Protein AF-A0A1M5I2Z9-F1 (afdb_monomer_lite)

Sequence (70 aa):
MGISGISFWQLLIVLLIALTLFGSGRIRSLGEDIGGAIGGFRKSLAGGEGAPSGEDRSLEKGEFGRGESV

Structure (mmCIF, N/CA/C/O backbone):
data_AF-A0A1M5I2Z9-F1
#
_entry.id   AF-A0A1M5I2Z9-F1
#
loop_
_atom_site.group_PDB
_atom_site.id
_atom_site.type_symbol
_atom_site.label_atom_id
_atom_site.label_alt_id
_atom_site.label_comp_id
_atom_site.label_asym_id
_atom_site.label_entity_id
_atom_site.label_seq_id
_atom_site.pdbx_PDB_ins_code
_atom_site.Cartn_x
_atom_site.Cartn_y
_atom_site.Cartn_z
_atom_site.occupancy
_atom_site.B_iso_or_equiv
_atom_site.auth_seq_id
_atom_site.auth_comp_id
_atom_site.auth_asym_id
_atom_site.auth_atom_id
_atom_site.pdbx_PDB_model_num
ATOM 1 N N . MET A 1 1 ? 8.757 -23.340 -13.187 1.00 52.72 1 MET A N 1
ATOM 2 C CA . MET A 1 1 ? 8.739 -21.942 -13.673 1.00 52.72 1 MET A CA 1
ATOM 3 C C . MET A 1 1 ? 7.799 -21.157 -12.774 1.00 52.72 1 MET A C 1
ATOM 5 O O . MET A 1 1 ? 6.622 -21.038 -13.078 1.00 52.72 1 MET A O 1
ATOM 9 N N . GLY A 1 2 ? 8.278 -20.774 -11.589 1.00 52.31 2 GLY A N 1
ATOM 10 C CA . GLY A 1 2 ? 7.454 -20.061 -10.615 1.00 52.31 2 GLY A CA 1
ATOM 11 C C . GLY A 1 2 ? 7.277 -18.594 -10.999 1.00 52.31 2 GLY A C 1
ATOM 12 O O . GLY A 1 2 ? 7.915 -18.100 -11.924 1.00 52.31 2 GLY A O 1
ATOM 13 N N . ILE A 1 3 ? 6.479 -17.886 -10.210 1.00 59.75 3 ILE A N 1
ATOM 14 C CA . ILE A 1 3 ? 6.332 -16.419 -10.122 1.00 59.75 3 ILE A CA 1
ATOM 15 C C .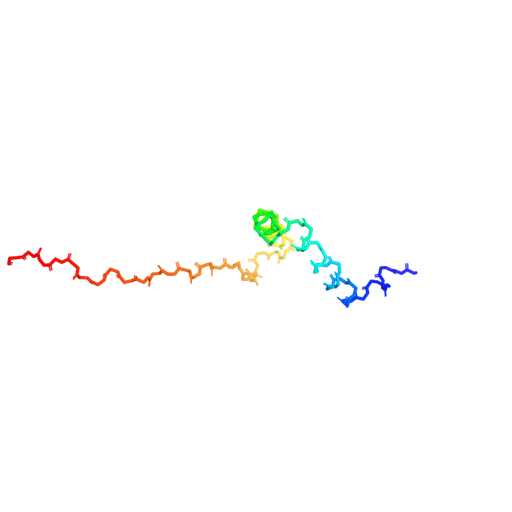 ILE A 1 3 ? 7.653 -15.615 -9.987 1.00 59.75 3 ILE A C 1
ATOM 17 O O . ILE A 1 3 ? 7.634 -14.401 -9.823 1.00 59.75 3 ILE A O 1
ATOM 21 N N . SER A 1 4 ? 8.812 -16.260 -10.109 1.00 64.44 4 SER A N 1
ATOM 22 C CA . SER A 1 4 ? 10.170 -15.729 -9.989 1.00 64.44 4 SER A CA 1
ATOM 23 C C . SER A 1 4 ? 10.627 -14.829 -11.153 1.00 64.44 4 SER A C 1
ATOM 25 O O . SER A 1 4 ? 11.798 -14.469 -11.210 1.00 64.44 4 SER A O 1
ATOM 27 N N . GLY A 1 5 ? 9.738 -14.477 -12.090 1.00 70.25 5 GLY A N 1
ATOM 28 C CA . GLY A 1 5 ? 10.014 -13.535 -13.186 1.00 70.25 5 GLY A CA 1
ATOM 29 C C . GLY A 1 5 ? 9.568 -12.094 -12.911 1.00 70.25 5 GLY A C 1
ATOM 30 O O . GLY A 1 5 ? 9.970 -11.179 -13.628 1.00 70.25 5 GLY A O 1
ATOM 31 N N . ILE A 1 6 ? 8.752 -11.873 -11.876 1.00 79.44 6 ILE A N 1
ATOM 32 C CA . ILE A 1 6 ? 8.338 -10.529 -11.467 1.00 79.44 6 ILE A CA 1
ATOM 33 C C . ILE A 1 6 ? 9.387 -10.017 -10.483 1.00 79.44 6 ILE A C 1
ATOM 35 O O . ILE A 1 6 ? 9.343 -10.317 -9.291 1.00 79.44 6 ILE A O 1
ATOM 39 N N . SER A 1 7 ? 10.376 -9.290 -10.998 1.00 85.50 7 SER A N 1
ATOM 40 C CA . SER A 1 7 ? 11.364 -8.628 -10.151 1.00 85.50 7 SER A CA 1
ATOM 41 C C . SER A 1 7 ? 10.754 -7.385 -9.492 1.00 85.50 7 SER A C 1
ATOM 43 O O . SER A 1 7 ? 9.806 -6.762 -9.981 1.00 85.50 7 SER A O 1
ATOM 45 N N . PHE A 1 8 ? 11.291 -7.048 -8.320 1.00 85.00 8 PHE A N 1
ATOM 46 C CA . PHE A 1 8 ? 10.834 -5.936 -7.488 1.00 85.00 8 PHE A CA 1
ATOM 47 C C . PHE A 1 8 ? 10.857 -4.598 -8.250 1.00 85.00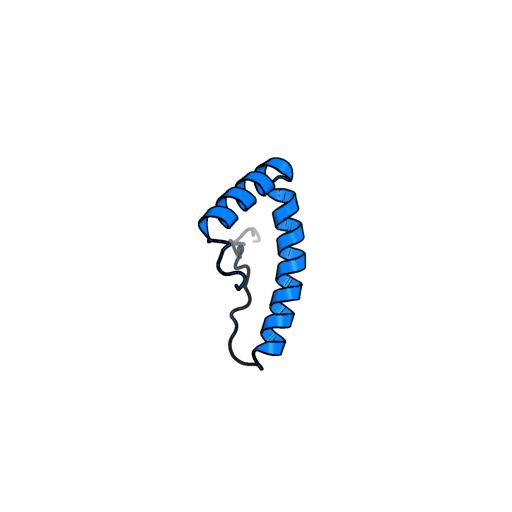 8 PHE A C 1
ATOM 49 O O . PHE A 1 8 ? 10.029 -3.719 -8.018 1.00 85.00 8 PHE A O 1
ATOM 56 N N . TRP A 1 9 ? 11.763 -4.478 -9.225 1.00 91.06 9 TRP A N 1
ATOM 57 C CA . TRP A 1 9 ? 11.889 -3.308 -10.090 1.00 91.06 9 TRP A CA 1
ATOM 58 C C . TRP A 1 9 ? 10.680 -3.093 -11.004 1.00 91.06 9 TRP A C 1
ATOM 60 O O . TRP A 1 9 ? 10.234 -1.960 -11.179 1.00 91.06 9 TRP A O 1
ATOM 70 N N . GLN A 1 10 ? 10.105 -4.162 -11.548 1.00 89.06 10 GLN A N 1
ATOM 71 C CA . GLN A 1 10 ? 8.908 -4.088 -12.382 1.00 89.06 10 GLN A CA 1
ATOM 72 C C . GLN A 1 10 ? 7.699 -3.681 -11.541 1.00 89.06 10 GLN A C 1
ATOM 74 O O . GLN A 1 10 ? 6.899 -2.863 -11.990 1.00 89.06 10 GLN A O 1
ATOM 79 N N . LEU A 1 11 ? 7.597 -4.186 -10.305 1.00 91.62 11 LEU A N 1
ATOM 80 C CA . LEU A 1 11 ? 6.532 -3.786 -9.384 1.00 91.62 11 LEU A CA 1
ATOM 81 C C . LEU A 1 11 ? 6.568 -2.279 -9.099 1.00 91.62 11 LEU A C 1
ATOM 83 O O . LEU A 1 11 ? 5.520 -1.642 -9.092 1.00 91.62 11 LEU A O 1
ATOM 87 N N . LEU A 1 12 ? 7.763 -1.705 -8.913 1.00 91.56 12 LEU A N 1
ATOM 88 C CA . LEU A 1 12 ? 7.930 -0.273 -8.651 1.00 91.56 12 LEU A CA 1
ATOM 89 C C . LEU A 1 12 ? 7.473 0.588 -9.840 1.00 91.56 12 LEU A C 1
ATOM 91 O O . LEU A 1 12 ? 6.770 1.579 -9.652 1.00 91.56 12 LEU A O 1
ATOM 95 N N . ILE A 1 13 ? 7.839 0.188 -11.063 1.00 93.19 13 ILE A N 1
ATOM 96 C CA . ILE A 1 13 ? 7.407 0.864 -12.295 1.00 93.19 13 ILE A CA 1
ATOM 97 C C . ILE A 1 13 ? 5.890 0.770 -12.479 1.00 93.19 13 ILE A C 1
ATOM 99 O O . ILE A 1 13 ? 5.247 1.775 -12.780 1.00 93.19 13 ILE A O 1
ATOM 103 N N . VAL A 1 14 ? 5.299 -0.405 -12.255 1.00 92.44 14 VAL A N 1
ATOM 104 C CA . VAL A 1 14 ? 3.843 -0.585 -12.357 1.00 92.44 14 VAL A CA 1
ATOM 105 C C . VAL A 1 14 ? 3.123 0.241 -11.293 1.00 92.44 14 VAL A C 1
ATOM 107 O O . VAL A 1 14 ? 2.128 0.894 -11.602 1.00 92.44 14 VAL A O 1
ATOM 110 N N . LEU A 1 15 ? 3.646 0.273 -10.065 1.00 92.50 15 LEU A N 1
ATOM 111 C CA . LEU A 1 15 ? 3.102 1.081 -8.978 1.00 92.50 15 LEU A CA 1
ATOM 112 C C . LEU A 1 15 ? 3.134 2.572 -9.319 1.00 92.50 15 LEU A C 1
ATOM 114 O O . LEU A 1 15 ? 2.144 3.261 -9.089 1.00 92.50 15 LEU A O 1
ATOM 118 N N . LEU A 1 16 ? 4.235 3.064 -9.892 1.00 94.19 16 LEU A N 1
ATOM 119 C CA . LEU A 1 16 ? 4.357 4.462 -10.298 1.00 94.19 16 LEU A CA 1
ATOM 120 C C . LEU A 1 16 ? 3.288 4.828 -11.334 1.00 94.19 16 LEU A C 1
ATOM 122 O O . LEU A 1 16 ? 2.574 5.812 -11.155 1.00 94.19 16 LEU A O 1
ATOM 126 N N . ILE A 1 17 ? 3.129 3.998 -12.368 1.00 94.75 17 ILE A N 1
ATOM 127 C CA . ILE A 1 17 ? 2.116 4.205 -13.411 1.00 94.75 17 ILE A CA 1
ATOM 128 C C . ILE A 1 17 ? 0.705 4.140 -12.814 1.00 94.75 17 ILE A C 1
ATOM 130 O O . ILE A 1 17 ? -0.127 4.996 -13.110 1.00 94.75 17 ILE A O 1
ATOM 134 N N . ALA A 1 18 ? 0.429 3.170 -11.939 1.00 92.94 18 ALA A N 1
ATOM 135 C CA . ALA A 1 18 ? -0.860 3.056 -11.264 1.00 92.94 18 ALA A CA 1
ATOM 136 C C . ALA A 1 18 ? -1.165 4.304 -10.420 1.00 92.94 18 ALA A C 1
ATOM 138 O O . ALA A 1 18 ? -2.279 4.820 -10.468 1.00 92.94 18 ALA A O 1
ATOM 139 N N . LEU A 1 19 ? -0.173 4.838 -9.705 1.00 91.81 19 LEU A N 1
ATOM 140 C CA . LEU A 1 19 ? -0.318 6.055 -8.911 1.00 91.81 19 LEU A CA 1
ATOM 141 C C . LEU A 1 19 ? -0.593 7.286 -9.784 1.00 91.81 19 LEU A C 1
ATOM 143 O O . LEU A 1 19 ? -1.360 8.152 -9.376 1.00 91.81 19 LEU A O 1
ATOM 147 N N . THR A 1 20 ? -0.008 7.360 -10.983 1.00 93.38 20 THR A N 1
ATOM 148 C CA . THR A 1 20 ? -0.277 8.441 -11.945 1.00 93.38 20 THR A CA 1
ATOM 149 C C . THR A 1 20 ? -1.664 8.326 -12.581 1.00 93.38 20 THR A C 1
ATOM 151 O O . THR A 1 20 ? -2.336 9.340 -12.737 1.00 93.38 20 THR A O 1
ATOM 154 N N . LEU A 1 21 ? -2.117 7.116 -12.925 1.00 94.31 21 LEU A N 1
ATOM 155 C CA . LEU A 1 21 ? -3.421 6.899 -13.567 1.00 94.31 21 LEU A CA 1
ATOM 156 C C . LEU A 1 21 ? -4.593 7.025 -12.589 1.00 94.31 21 LEU A C 1
ATOM 158 O O . LEU A 1 21 ? -5.595 7.664 -12.898 1.00 94.31 21 LEU A O 1
ATOM 162 N N . PHE A 1 22 ? -4.477 6.408 -11.414 1.00 91.50 22 PHE A N 1
ATOM 163 C CA . PHE A 1 22 ? -5.543 6.378 -10.409 1.00 91.50 22 PHE A CA 1
ATOM 164 C C . PHE A 1 22 ? -5.440 7.518 -9.388 1.00 91.50 22 PHE A C 1
ATOM 166 O O . PHE A 1 22 ? -6.411 7.808 -8.684 1.00 91.50 22 PHE A O 1
ATOM 173 N N . GLY A 1 23 ? -4.281 8.171 -9.296 1.00 89.19 23 GLY A N 1
ATOM 174 C CA . GLY A 1 23 ? -3.970 9.119 -8.232 1.00 89.19 23 GLY A CA 1
ATOM 175 C C . GLY A 1 23 ? -3.648 8.419 -6.906 1.00 89.19 23 GLY A C 1
ATOM 176 O O . GLY A 1 23 ? -4.166 7.348 -6.581 1.00 89.19 23 GLY A O 1
ATOM 177 N N . SER A 1 24 ? -2.817 9.053 -6.078 1.00 88.81 24 SER A N 1
ATOM 178 C CA . SER A 1 24 ? -2.426 8.510 -4.768 1.00 88.81 24 SER A CA 1
ATOM 179 C C . SER A 1 24 ? -3.571 8.459 -3.751 1.00 88.81 24 SER A C 1
ATOM 181 O O . SER A 1 24 ? -3.592 7.571 -2.901 1.00 88.81 24 SER A O 1
ATOM 183 N N . GLY A 1 25 ? -4.552 9.362 -3.849 1.00 89.38 25 GLY A N 1
ATOM 184 C CA . GLY A 1 25 ? -5.676 9.431 -2.909 1.00 89.38 25 GLY A CA 1
ATOM 185 C C . GLY A 1 25 ? -6.568 8.187 -2.933 1.00 89.38 25 GLY A C 1
ATOM 186 O O . GLY A 1 25 ? -6.892 7.644 -1.882 1.00 89.38 25 GLY A O 1
ATOM 187 N N . ARG A 1 26 ? -6.913 7.684 -4.126 1.00 89.38 26 ARG A N 1
ATOM 188 C CA . ARG A 1 26 ? -7.763 6.489 -4.274 1.00 89.38 26 ARG A CA 1
ATOM 189 C C . ARG A 1 26 ? -7.045 5.217 -3.828 1.00 89.38 26 ARG A C 1
ATOM 191 O O . ARG A 1 26 ? -7.646 4.389 -3.153 1.00 89.38 26 ARG A O 1
ATOM 198 N N . ILE A 1 27 ? -5.760 5.093 -4.161 1.00 90.88 27 ILE A N 1
ATOM 199 C CA . ILE A 1 27 ? -4.928 3.951 -3.760 1.00 90.88 27 ILE A CA 1
ATOM 200 C C . ILE A 1 27 ? -4.720 3.927 -2.242 1.00 90.88 27 ILE A C 1
ATOM 202 O O . ILE A 1 27 ? -4.693 2.847 -1.663 1.00 90.88 27 ILE A O 1
ATOM 206 N N . ARG A 1 28 ? -4.631 5.090 -1.583 1.00 90.19 28 ARG A N 1
ATOM 207 C CA . ARG A 1 28 ? -4.512 5.166 -0.122 1.00 90.19 28 ARG A CA 1
ATOM 208 C C . ARG A 1 28 ? -5.776 4.697 0.589 1.00 90.19 28 ARG A C 1
ATOM 210 O O . ARG A 1 28 ? -5.665 3.832 1.444 1.00 90.19 28 ARG A O 1
ATOM 217 N N . SER A 1 29 ? -6.947 5.213 0.212 1.00 89.62 29 SER A N 1
ATOM 218 C CA . SER A 1 29 ? -8.216 4.805 0.835 1.00 89.62 29 SER A CA 1
ATOM 219 C C . SER A 1 29 ? -8.482 3.310 0.641 1.00 89.62 29 SER A C 1
ATOM 221 O O . SER A 1 29 ? -8.724 2.597 1.604 1.00 89.62 29 SER A O 1
ATOM 223 N N . LEU A 1 30 ? -8.319 2.805 -0.588 1.00 91.81 30 LEU A N 1
ATOM 224 C CA . LEU A 1 30 ? -8.474 1.373 -0.871 1.00 91.81 30 LEU A CA 1
ATOM 225 C C . LEU A 1 30 ? -7.399 0.523 -0.179 1.00 91.81 30 LEU A C 1
ATOM 227 O O . LEU A 1 30 ? -7.673 -0.590 0.258 1.00 91.81 30 LEU A O 1
ATOM 231 N N . GLY A 1 31 ? -6.169 1.029 -0.083 1.00 89.94 31 GLY A N 1
ATOM 232 C CA . GLY A 1 31 ? -5.068 0.357 0.600 1.00 89.94 31 GLY A CA 1
ATOM 233 C C . GLY A 1 31 ? -5.250 0.284 2.115 1.00 89.94 31 GLY A C 1
ATOM 234 O O . GLY A 1 31 ? -4.824 -0.697 2.714 1.00 89.94 31 GLY A O 1
ATOM 235 N N . GLU A 1 32 ? -5.897 1.275 2.727 1.00 90.19 32 GLU A N 1
ATOM 236 C CA . GLU A 1 32 ? -6.240 1.288 4.152 1.00 90.19 32 GLU A CA 1
ATOM 237 C C . GLU A 1 32 ? -7.334 0.257 4.461 1.00 90.19 32 GLU A C 1
ATOM 239 O O . GLU A 1 32 ? -7.140 -0.600 5.327 1.00 90.19 32 GLU A O 1
ATOM 244 N N . ASP A 1 33 ? -8.406 0.243 3.662 1.00 91.38 33 ASP A N 1
ATOM 245 C CA . ASP A 1 33 ? -9.517 -0.709 3.799 1.00 91.38 33 ASP A CA 1
ATOM 246 C C . ASP A 1 33 ? -9.051 -2.164 3.606 1.00 91.38 33 ASP A C 1
ATOM 248 O O . ASP A 1 33 ? -9.343 -3.060 4.405 1.00 91.38 33 ASP A O 1
ATOM 252 N N . ILE A 1 34 ? -8.272 -2.411 2.547 1.00 92.06 34 ILE A N 1
ATOM 253 C CA . ILE A 1 34 ? -7.751 -3.745 2.220 1.00 92.06 34 ILE A CA 1
ATOM 254 C C . ILE A 1 34 ? -6.621 -4.136 3.182 1.00 92.06 34 ILE A C 1
ATOM 256 O O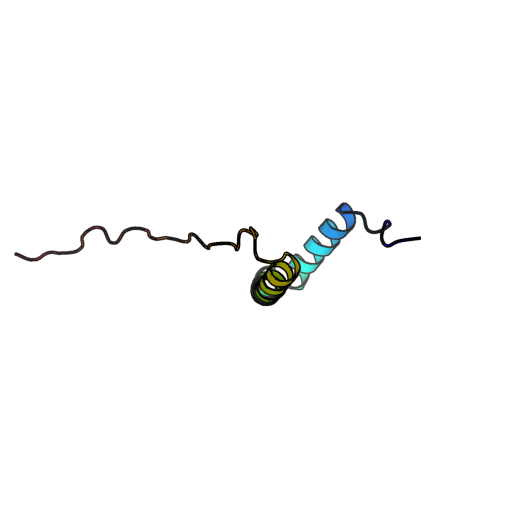 . ILE A 1 34 ? -6.533 -5.289 3.612 1.00 92.06 34 ILE A O 1
ATOM 260 N N . GLY A 1 35 ? -5.761 -3.187 3.552 1.00 87.81 35 GLY A N 1
ATOM 261 C CA . GLY A 1 35 ? -4.654 -3.398 4.480 1.00 87.81 35 GLY A CA 1
ATOM 262 C C . GLY A 1 35 ? -5.133 -3.787 5.876 1.00 87.81 35 GLY A C 1
ATOM 263 O O . GLY A 1 35 ? -4.579 -4.718 6.465 1.00 87.81 35 GLY A O 1
ATOM 264 N N . GLY A 1 36 ? -6.201 -3.156 6.369 1.00 88.69 36 GLY A N 1
ATOM 265 C CA . GLY A 1 36 ? -6.840 -3.519 7.635 1.00 88.69 36 GLY A CA 1
ATOM 266 C C . GLY A 1 36 ? -7.380 -4.954 7.628 1.00 88.69 36 GLY A C 1
ATOM 267 O O . GLY A 1 36 ? -7.099 -5.730 8.548 1.00 88.69 36 GLY A O 1
ATOM 268 N N . ALA A 1 37 ? -8.072 -5.351 6.555 1.00 90.31 37 ALA A N 1
ATOM 269 C CA . ALA A 1 37 ? -8.615 -6.704 6.410 1.00 90.31 37 ALA A CA 1
ATOM 270 C C . ALA A 1 37 ? -7.512 -7.780 6.328 1.00 90.31 37 ALA A C 1
ATOM 272 O O . ALA A 1 37 ? -7.583 -8.816 6.998 1.00 90.31 37 ALA A O 1
ATOM 273 N N . ILE A 1 38 ? -6.453 -7.522 5.554 1.00 88.75 38 ILE A N 1
ATOM 274 C CA . ILE A 1 38 ? -5.308 -8.436 5.423 1.00 88.75 38 ILE A CA 1
ATOM 275 C C . ILE A 1 38 ? -4.490 -8.494 6.724 1.00 88.75 38 ILE A C 1
ATOM 277 O O . ILE A 1 38 ? -3.968 -9.556 7.074 1.00 88.75 38 ILE A O 1
ATOM 281 N N . GLY A 1 39 ? -4.396 -7.389 7.470 1.00 88.19 39 GLY A N 1
ATOM 282 C CA . GLY A 1 39 ? -3.731 -7.333 8.773 1.00 88.19 39 GLY A CA 1
ATOM 283 C C . GLY A 1 39 ? -4.369 -8.279 9.793 1.00 88.19 39 GLY A C 1
ATOM 284 O O . GLY A 1 39 ? -3.664 -9.075 10.421 1.00 88.19 39 GLY A O 1
ATOM 285 N N . GLY A 1 40 ? -5.703 -8.264 9.892 1.00 85.12 40 GLY A N 1
ATOM 286 C CA . GLY A 1 40 ? -6.460 -9.205 10.724 1.00 85.12 40 GLY A CA 1
ATOM 287 C C . GLY A 1 40 ? -6.252 -10.661 10.300 1.00 85.12 40 GLY A C 1
ATOM 288 O O . GLY A 1 40 ? -5.982 -11.518 11.140 1.00 85.12 40 GLY A O 1
ATOM 289 N N . PHE A 1 41 ? -6.265 -10.927 8.991 1.00 87.62 41 PHE A N 1
ATOM 290 C CA . PHE A 1 41 ? -6.020 -12.263 8.442 1.00 87.62 41 PHE A CA 1
ATOM 291 C C . PHE A 1 41 ? -4.608 -12.790 8.756 1.00 87.62 41 PHE A C 1
ATOM 293 O O . PHE A 1 41 ? -4.460 -13.919 9.229 1.00 87.62 41 PHE A O 1
ATOM 300 N N . ARG A 1 42 ? -3.562 -11.965 8.583 1.00 84.44 42 ARG A N 1
ATOM 301 C CA . ARG A 1 42 ? -2.182 -12.318 8.971 1.00 84.44 42 ARG A CA 1
ATOM 302 C C . ARG A 1 42 ? -2.091 -12.617 10.467 1.00 84.44 42 ARG A C 1
ATOM 304 O O . ARG A 1 42 ? -1.414 -13.569 10.843 1.00 84.44 42 ARG A O 1
ATOM 311 N N . LYS A 1 43 ? -2.756 -11.825 11.310 1.00 84.19 43 LYS A N 1
ATOM 312 C CA . LYS A 1 43 ? -2.751 -11.999 12.770 1.00 84.19 43 LYS A CA 1
ATOM 313 C C . LYS A 1 43 ? -3.394 -13.322 13.197 1.00 84.19 43 LYS A C 1
ATOM 315 O O . L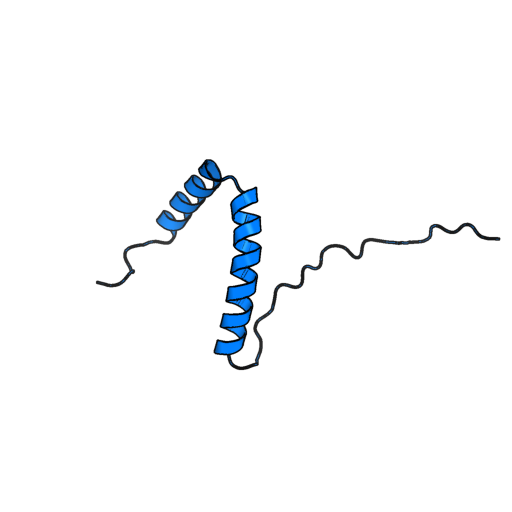YS A 1 43 ? -2.871 -13.984 14.090 1.00 84.19 43 LYS A O 1
ATOM 320 N N . SER A 1 44 ? -4.472 -13.738 12.532 1.00 83.25 44 SER A N 1
ATOM 321 C CA . SER A 1 44 ? -5.114 -15.038 12.768 1.00 83.25 44 SER A CA 1
ATOM 322 C C . SER A 1 44 ? -4.258 -16.214 12.292 1.00 83.25 44 SER A C 1
ATOM 324 O O . SER A 1 44 ? -4.191 -17.229 12.978 1.00 83.25 44 SER A O 1
ATOM 326 N N . LEU A 1 45 ? -3.567 -16.073 11.154 1.00 85.12 45 LEU A N 1
ATOM 327 C CA . LEU A 1 45 ? -2.649 -17.099 10.645 1.00 85.12 45 LEU A CA 1
ATOM 328 C C . LEU A 1 45 ? -1.362 -17.225 11.470 1.00 85.12 45 LEU A C 1
ATOM 330 O O . LEU A 1 45 ? -0.808 -18.315 11.566 1.00 85.12 45 LEU A O 1
ATOM 334 N N . ALA A 1 46 ? -0.883 -16.126 12.058 1.00 81.12 46 ALA A N 1
ATOM 335 C CA . ALA A 1 46 ? 0.346 -16.092 12.848 1.00 81.12 46 ALA A CA 1
ATOM 336 C C . ALA A 1 46 ? 0.176 -16.595 14.294 1.00 81.12 46 ALA A C 1
ATOM 338 O O . ALA A 1 46 ? 1.150 -16.599 15.036 1.00 81.12 46 ALA A O 1
ATOM 339 N N . GLY A 1 47 ? -1.024 -17.030 14.698 1.00 68.06 47 GLY A N 1
ATOM 340 C CA . GLY A 1 47 ? -1.227 -17.686 15.990 1.00 68.06 47 GLY A CA 1
ATOM 341 C C . GLY A 1 47 ? -0.853 -16.806 17.185 1.00 68.06 47 GLY A C 1
ATOM 342 O O . GLY A 1 47 ? 0.055 -17.133 17.934 1.00 68.06 47 GLY A O 1
ATOM 343 N N . GLY A 1 48 ? -1.565 -15.693 17.372 1.00 62.59 48 GLY A N 1
ATOM 344 C CA . GLY A 1 48 ? -1.672 -15.011 18.669 1.00 62.59 48 GLY A CA 1
ATOM 345 C C . GLY A 1 48 ? -0.469 -14.203 19.168 1.00 62.59 48 GLY A C 1
ATOM 346 O O . GLY A 1 48 ? -0.689 -13.308 19.981 1.00 62.59 48 GLY A O 1
ATOM 347 N N . GLU A 1 49 ? 0.750 -14.409 18.668 1.00 58.72 49 GLU A N 1
ATOM 348 C CA . GLU A 1 49 ? 1.935 -13.757 19.238 1.00 58.72 49 GLU A CA 1
ATOM 349 C C . GLU A 1 49 ? 2.652 -12.841 18.231 1.00 58.72 49 GLU A C 1
ATOM 351 O O . GLU A 1 49 ? 3.314 -13.276 17.292 1.00 58.72 49 GLU A O 1
ATOM 356 N N . GLY A 1 50 ? 2.513 -11.526 18.445 1.00 60.06 50 GLY A N 1
ATOM 357 C CA . GLY A 1 50 ? 3.540 -10.554 18.055 1.00 60.06 50 GLY A CA 1
ATOM 358 C C . GLY A 1 50 ? 3.569 -10.050 16.608 1.00 60.06 50 GLY A C 1
ATOM 359 O O . GLY A 1 50 ? 4.650 -9.932 16.039 1.00 60.06 50 GLY A O 1
ATOM 360 N N . ALA A 1 51 ? 2.437 -9.660 16.015 1.00 54.56 51 ALA A N 1
ATOM 361 C CA . ALA A 1 51 ? 2.467 -8.782 14.837 1.00 54.56 51 ALA A CA 1
ATOM 362 C C . ALA A 1 51 ? 2.180 -7.325 15.258 1.00 54.56 51 ALA A C 1
ATOM 364 O O . ALA A 1 51 ? 1.063 -7.063 15.719 1.00 54.56 51 ALA A O 1
ATOM 365 N N . PRO A 1 52 ? 3.129 -6.374 15.108 1.00 54.69 52 PRO A N 1
ATOM 366 C CA . PRO A 1 52 ? 2.870 -4.965 15.387 1.00 54.69 52 PRO A CA 1
ATOM 367 C C . PRO A 1 52 ? 1.784 -4.475 14.424 1.00 54.69 52 PRO A C 1
ATOM 369 O O . PRO A 1 52 ? 1.994 -4.386 13.215 1.00 54.69 52 PRO A O 1
ATOM 372 N N . SER A 1 53 ? 0.587 -4.234 14.956 1.00 58.84 53 SER A N 1
ATOM 373 C CA . SER A 1 53 ? -0.480 -3.552 14.226 1.00 58.84 53 SER A CA 1
ATOM 374 C C . SER A 1 53 ? -0.165 -2.068 14.292 1.00 58.84 53 SER A C 1
ATOM 376 O O . SER A 1 53 ? 0.111 -1.565 15.374 1.00 58.84 53 SER A O 1
ATOM 378 N N . GLY A 1 54 ? -0.124 -1.407 13.136 1.00 60.94 54 GLY A N 1
ATOM 379 C CA . GLY A 1 54 ? 0.194 0.010 13.031 1.00 60.94 54 GLY A CA 1
ATOM 380 C C . GLY A 1 54 ? -0.716 0.842 13.927 1.00 60.94 54 GLY A C 1
ATOM 381 O O . GLY A 1 54 ? -1.855 1.118 13.569 1.00 60.94 54 GLY A O 1
ATOM 382 N N . GLU A 1 55 ? -0.200 1.224 15.091 1.00 55.84 55 GLU A N 1
ATOM 383 C CA . GLU A 1 55 ? -0.736 2.309 15.892 1.00 55.84 55 GLU A CA 1
ATOM 384 C C . GLU A 1 55 ? -0.373 3.603 15.176 1.00 55.84 55 GLU A C 1
ATOM 386 O O . GLU A 1 55 ? 0.789 4.024 15.132 1.00 55.84 55 GLU A O 1
ATOM 391 N N . ASP A 1 56 ? -1.395 4.210 14.586 1.00 48.16 56 ASP A N 1
ATOM 392 C CA . ASP A 1 56 ? -1.393 5.601 14.181 1.00 48.16 56 ASP A CA 1
ATOM 393 C C . ASP A 1 56 ? -1.182 6.462 15.434 1.00 48.16 56 ASP A C 1
ATOM 395 O O . ASP A 1 56 ? -2.114 6.925 16.085 1.00 48.16 56 ASP A O 1
ATOM 399 N N . ARG A 1 57 ? 0.085 6.651 15.820 1.00 56.50 57 ARG A N 1
ATOM 400 C CA . ARG A 1 57 ? 0.500 7.732 16.718 1.00 56.50 57 ARG A CA 1
ATOM 401 C C . ARG A 1 57 ? 0.422 9.043 15.944 1.00 56.50 57 ARG A C 1
ATOM 403 O O . ARG A 1 57 ? 1.441 9.673 15.665 1.00 56.50 57 ARG A O 1
ATOM 410 N N . SER A 1 58 ? -0.792 9.443 15.592 1.00 51.28 58 SER A N 1
ATOM 411 C CA . SER A 1 58 ? -1.083 10.770 15.082 1.00 51.28 58 SER A CA 1
ATOM 412 C C . SER A 1 58 ? -1.736 11.582 16.197 1.00 51.28 58 SER A C 1
ATOM 414 O O . SER A 1 58 ? -2.943 11.586 16.395 1.00 51.28 58 SER A O 1
ATOM 416 N N . LEU A 1 59 ? -0.861 12.296 16.909 1.00 53.06 59 LEU A N 1
ATOM 417 C CA . LEU A 1 59 ? -1.122 13.625 17.461 1.00 53.06 59 LEU A CA 1
ATOM 418 C C . LEU A 1 59 ? -2.062 13.719 18.675 1.00 53.06 59 LEU A C 1
ATOM 420 O O . LEU A 1 59 ? -3.062 14.429 18.651 1.00 53.06 59 LEU A O 1
ATOM 424 N N . GLU A 1 60 ? -1.600 13.214 19.820 1.00 52.75 60 GLU A N 1
ATOM 425 C CA . GLU A 1 60 ? -1.760 13.972 21.068 1.00 52.75 60 GLU A CA 1
ATOM 426 C C . GLU A 1 60 ? -0.814 15.188 20.995 1.00 52.75 60 GLU A C 1
ATOM 428 O O . GLU A 1 60 ? 0.329 15.155 21.448 1.00 52.75 60 GLU A O 1
ATOM 433 N N . LYS A 1 61 ? -1.242 16.260 20.314 1.00 54.50 61 LYS A N 1
ATOM 434 C CA . LYS A 1 61 ? -0.537 17.550 20.329 1.00 54.50 61 LYS A CA 1
ATOM 435 C C . LYS A 1 61 ? -1.404 18.605 21.006 1.00 54.50 61 LYS A C 1
ATOM 437 O O . LYS A 1 61 ? -2.036 19.418 20.345 1.00 54.50 61 LYS A O 1
ATOM 442 N N . GLY A 1 62 ? -1.329 18.604 22.335 1.00 54.09 62 GLY A N 1
ATOM 443 C CA . GLY A 1 62 ? -1.289 19.823 23.138 1.00 54.09 62 GLY A CA 1
ATOM 444 C C . GLY A 1 62 ? -2.590 20.604 23.276 1.00 54.09 62 GLY A C 1
ATOM 445 O O . GLY A 1 62 ? -2.665 21.743 22.825 1.00 54.09 62 GLY A O 1
ATOM 446 N N . GLU A 1 63 ? -3.533 20.078 24.054 1.00 59.12 63 GLU A N 1
ATOM 447 C CA . GLU A 1 63 ? -4.326 20.947 24.929 1.00 59.12 63 GLU A CA 1
ATOM 448 C C . GLU A 1 63 ? -3.465 21.341 26.142 1.00 59.12 63 GLU A C 1
ATOM 450 O O . GLU A 1 63 ? -3.614 20.822 27.243 1.00 59.12 63 GLU A O 1
ATOM 455 N N . PHE A 1 64 ? -2.513 22.258 25.937 1.00 54.97 64 PHE A N 1
ATOM 456 C CA . PHE A 1 64 ? -1.926 23.008 27.046 1.00 54.97 64 PHE A CA 1
ATOM 457 C C .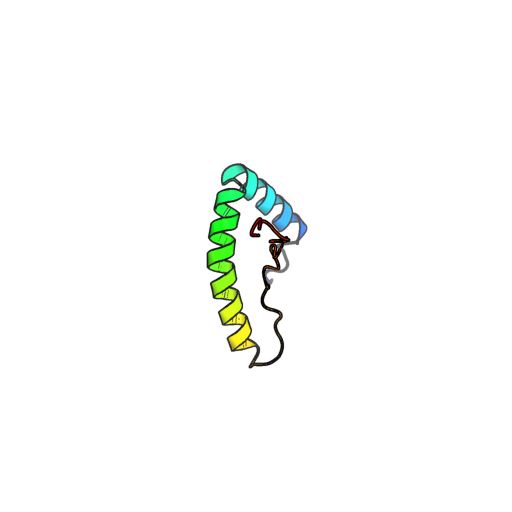 PHE A 1 64 ? -2.699 24.318 27.198 1.00 54.97 64 PHE A C 1
ATOM 459 O O . PHE A 1 64 ? -2.464 25.284 26.476 1.00 54.97 64 PHE A O 1
ATOM 466 N N . GLY A 1 65 ? -3.638 24.308 28.145 1.00 56.16 65 GLY A N 1
ATOM 467 C CA . GLY A 1 65 ? -3.972 25.474 28.959 1.00 56.16 65 GLY A CA 1
ATOM 468 C C . GLY A 1 65 ? -4.583 26.665 28.227 1.00 56.16 65 GLY A C 1
ATOM 469 O O . GLY A 1 65 ? -3.997 27.744 28.218 1.00 56.16 65 GLY A O 1
ATOM 470 N N . ARG A 1 66 ? -5.804 26.512 27.702 1.00 68.88 66 ARG A N 1
ATOM 471 C CA . ARG A 1 66 ? -6.731 27.648 27.598 1.00 68.88 66 ARG A CA 1
ATOM 472 C C . ARG A 1 66 ? -7.737 27.573 28.749 1.00 68.88 66 ARG A C 1
ATOM 474 O O . ARG A 1 66 ? -8.717 26.845 28.680 1.00 68.88 66 ARG A O 1
ATOM 481 N N . GLY A 1 67 ? -7.450 28.348 29.783 1.00 58.53 67 GLY A N 1
ATOM 482 C CA . GLY A 1 67 ? -8.323 28.749 30.887 1.00 58.53 67 GLY A CA 1
ATOM 483 C C . GLY A 1 67 ? -7.451 29.634 31.777 1.00 58.53 67 GLY A C 1
ATOM 484 O O . GLY A 1 67 ? -6.460 29.154 32.307 1.00 58.53 67 GLY A O 1
ATOM 485 N N . GLU A 1 68 ? -7.606 30.953 31.874 1.00 64.50 68 GLU A N 1
ATOM 486 C CA . GLU A 1 68 ? -8.846 31.726 31.994 1.00 64.50 68 GLU A CA 1
ATOM 487 C C . GLU A 1 68 ? -9.892 31.012 32.845 1.00 64.50 68 GLU A C 1
ATOM 489 O O . GLU A 1 68 ? -10.876 30.486 32.342 1.00 64.50 68 GLU A O 1
ATOM 494 N N . SER A 1 69 ? -9.659 31.029 34.156 1.00 57.28 69 SER A N 1
ATOM 495 C CA . SER A 1 69 ? -10.715 31.283 35.134 1.00 57.28 69 SER A CA 1
ATOM 496 C C . SER A 1 69 ? -10.090 31.571 36.501 1.00 57.28 69 SER A C 1
ATOM 498 O O . SER A 1 69 ? -9.621 30.642 37.148 1.00 57.28 69 SER A O 1
ATOM 500 N N . VAL A 1 70 ? -10.133 32.856 36.873 1.00 49.94 70 VAL A N 1
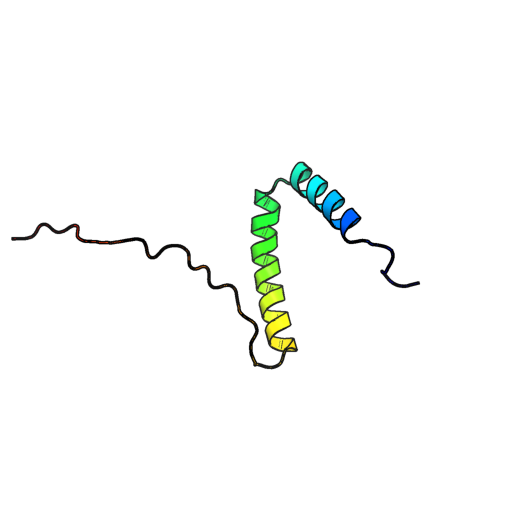ATOM 501 C CA . VAL A 1 70 ? -10.346 33.405 38.231 1.00 49.94 70 VAL A CA 1
ATOM 502 C C . VAL A 1 70 ? -9.365 33.009 39.337 1.00 49.94 70 VAL A C 1
ATOM 504 O O . VAL A 1 70 ? -9.380 31.848 39.790 1.00 49.94 70 VAL A O 1
#

Foldseek 3Di:
DDPVPDDPVNVVVVVVVCCVVVNPVVCVVVCVVVVVVVVVVVCVVVPPDDDDDDDPPPDPPDPDDDDDDD

Radius of gyration: 20.44 Å; chains: 1; bounding box: 23×55×52 Å

InterPro domains:
  IPR003369 Sec-independent protein translocase protein TatA/B/E [PF02416] (5-45)
  IPR006312 Sec-independent protein translocase protein TatA/E [MF_00236] (3-68)

Secondary structure (DSSP, 8-state):
--STT--HHHHHHHHHHHHHHH-HHHHHHHHHHHHHHHHHHHHHHTTTS---------------------

pLDDT: mean 76.22, std 16.2, range [48.16, 94.75]

Organism: NCBI:txid494016